Protein AF-A0A258X2W8-F1 (afdb_monomer_lite)

Radius of gyration: 30.41 Å; chains: 1; bounding box: 65×32×78 Å

Foldseek 3Di:
DDDPPDQCDCVHVVVVVVVVVVVVVVVVVVVVVVVVVVVVVVPPDDDDDPPVPDDDPDPCPVVPDDDPD

Structure (mmCIF, N/CA/C/O bac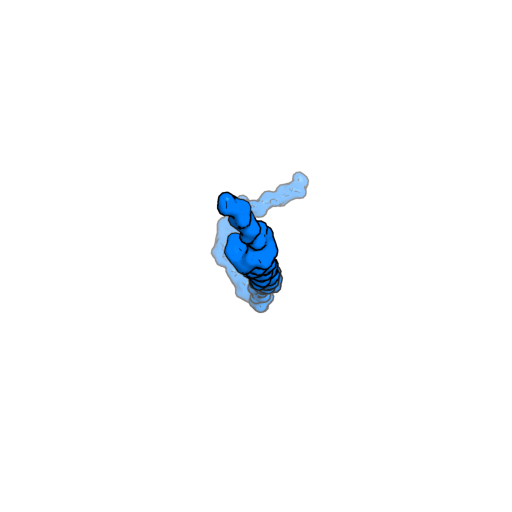kbone):
data_AF-A0A258X2W8-F1
#
_entry.id   AF-A0A258X2W8-F1
#
loop_
_atom_site.group_PDB
_atom_site.id
_atom_site.type_symbol
_atom_site.label_atom_id
_atom_site.label_alt_id
_atom_site.label_comp_id
_atom_site.label_asym_id
_atom_site.label_entity_id
_atom_site.label_seq_id
_atom_site.pdbx_PDB_ins_code
_atom_site.Cartn_x
_atom_site.Cartn_y
_atom_site.Cartn_z
_atom_site.occupancy
_atom_site.B_iso_or_equiv
_atom_site.auth_seq_id
_atom_site.auth_comp_id
_atom_site.auth_asym_id
_atom_site.auth_atom_id
_atom_site.pdbx_PDB_model_num
ATOM 1 N N . MET A 1 1 ? 34.621 17.916 -32.410 1.00 43.50 1 MET A N 1
ATOM 2 C CA . MET A 1 1 ? 34.081 16.579 -32.093 1.00 43.50 1 MET A CA 1
ATOM 3 C C . MET A 1 1 ? 32.689 16.816 -31.534 1.00 43.50 1 MET A C 1
ATOM 5 O O . MET A 1 1 ? 32.595 17.403 -30.468 1.00 43.50 1 MET A O 1
ATOM 9 N N . MET A 1 2 ? 31.627 16.535 -32.292 1.00 50.53 2 MET A N 1
ATOM 10 C CA . MET A 1 2 ? 30.265 16.645 -31.757 1.00 50.53 2 MET A CA 1
ATOM 11 C C . MET A 1 2 ? 29.889 15.297 -31.157 1.00 50.53 2 MET A C 1
ATOM 13 O O . MET A 1 2 ? 29.779 14.305 -31.871 1.00 50.53 2 MET A O 1
ATOM 17 N N . GLU A 1 3 ? 29.788 15.260 -29.835 1.00 65.25 3 GLU A N 1
ATOM 18 C CA . GLU A 1 3 ? 29.403 14.070 -29.092 1.00 65.25 3 GLU A CA 1
ATOM 19 C C . GLU A 1 3 ? 27.888 13.882 -29.217 1.00 65.25 3 GLU A C 1
ATOM 21 O O . GLU A 1 3 ? 27.100 14.710 -28.755 1.00 65.25 3 GLU A O 1
ATOM 26 N N . ASN A 1 4 ? 27.467 12.812 -29.893 1.00 65.94 4 ASN A N 1
ATOM 27 C CA . ASN A 1 4 ? 26.060 12.440 -29.987 1.00 65.94 4 ASN A CA 1
ATOM 28 C C . ASN A 1 4 ? 25.605 11.914 -28.620 1.00 65.94 4 ASN A C 1
ATOM 30 O O . ASN A 1 4 ? 25.731 10.726 -28.323 1.00 65.94 4 ASN A O 1
ATOM 34 N N . ARG A 1 5 ? 25.095 12.801 -27.761 1.00 70.44 5 ARG A N 1
ATOM 35 C CA . ARG A 1 5 ? 24.575 12.415 -26.446 1.00 70.44 5 ARG A CA 1
ATOM 36 C C . ARG A 1 5 ? 23.242 11.684 -26.622 1.00 70.44 5 ARG A C 1
ATOM 38 O O . ARG A 1 5 ? 22.216 12.311 -26.878 1.00 70.44 5 ARG A O 1
ATOM 45 N N . SER A 1 6 ? 23.251 10.358 -26.492 1.00 81.75 6 SER A N 1
ATOM 46 C CA . SER A 1 6 ? 22.030 9.547 -26.568 1.00 81.75 6 SER A CA 1
ATOM 47 C C . SER A 1 6 ? 21.173 9.753 -25.316 1.00 81.75 6 SER A C 1
ATOM 49 O O . SER A 1 6 ? 21.456 9.218 -24.247 1.00 81.75 6 SER A O 1
ATOM 51 N N . ILE A 1 7 ? 20.116 10.554 -25.449 1.00 81.62 7 ILE A N 1
ATOM 52 C CA . ILE A 1 7 ? 19.193 10.905 -24.357 1.00 81.62 7 ILE A CA 1
ATOM 53 C C . ILE A 1 7 ? 18.372 9.685 -23.894 1.00 81.62 7 ILE A C 1
ATOM 55 O O . ILE A 1 7 ? 18.048 9.569 -22.712 1.00 81.62 7 ILE A O 1
ATOM 59 N N . PHE A 1 8 ? 18.088 8.752 -24.807 1.00 88.62 8 PHE A N 1
ATOM 60 C CA . PHE A 1 8 ? 17.368 7.501 -24.535 1.00 88.62 8 PHE A CA 1
ATOM 61 C C . PHE A 1 8 ? 18.294 6.313 -24.226 1.00 88.62 8 PHE A C 1
ATOM 63 O O . PHE A 1 8 ? 17.854 5.163 -24.240 1.00 88.62 8 PHE A O 1
ATOM 70 N N . SER A 1 9 ? 19.569 6.574 -23.924 1.00 88.38 9 SER A N 1
ATOM 71 C CA . SER A 1 9 ? 20.462 5.560 -23.358 1.00 88.38 9 SER A CA 1
ATOM 72 C C . SER A 1 9 ? 19.922 5.027 -22.026 1.00 88.38 9 SER A C 1
ATOM 74 O O . SER A 1 9 ? 19.138 5.700 -21.349 1.00 88.38 9 SER A O 1
ATOM 76 N N . LEU A 1 10 ? 20.370 3.833 -21.629 1.00 89.81 10 LEU A N 1
ATOM 77 C CA . LEU A 1 10 ? 20.052 3.255 -20.324 1.00 89.81 1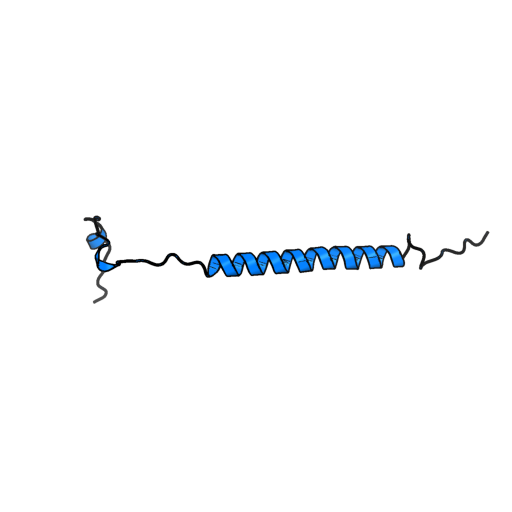0 LEU A CA 1
ATOM 78 C C . LEU A 1 10 ? 20.505 4.174 -19.180 1.00 89.81 10 LEU A C 1
ATOM 80 O O . LEU A 1 10 ? 19.733 4.394 -18.260 1.00 89.81 10 LEU A O 1
ATOM 84 N N . ASP A 1 11 ? 21.671 4.809 -19.296 1.00 87.75 11 ASP A N 1
ATOM 85 C CA . ASP A 1 11 ? 22.155 5.798 -18.313 1.00 87.75 11 ASP A CA 1
ATOM 86 C C . ASP A 1 11 ? 21.451 7.169 -18.428 1.00 87.75 11 ASP A C 1
ATOM 88 O O . ASP A 1 11 ? 21.747 8.104 -17.687 1.00 87.75 11 ASP A O 1
ATOM 92 N N . GLY A 1 12 ? 20.537 7.312 -19.392 1.00 88.19 12 GLY A N 1
ATOM 93 C CA . GLY A 1 12 ? 19.749 8.514 -19.639 1.00 88.19 12 GLY A CA 1
ATOM 94 C C . GLY A 1 12 ? 18.314 8.399 -19.121 1.00 88.19 12 GLY A C 1
ATOM 95 O O . GLY A 1 12 ? 18.037 7.852 -18.053 1.00 88.19 12 GLY A O 1
ATOM 96 N N . ILE A 1 13 ? 17.365 8.921 -19.901 1.00 93.75 13 ILE A N 1
ATOM 97 C CA . ILE A 1 13 ? 15.947 8.978 -19.509 1.00 93.75 13 ILE A CA 1
ATOM 98 C C . ILE A 1 13 ? 15.359 7.574 -19.326 1.00 93.75 13 ILE A C 1
ATOM 100 O O . ILE A 1 13 ? 14.518 7.368 -18.455 1.00 93.75 13 ILE A O 1
ATOM 104 N N . THR A 1 14 ? 15.825 6.592 -20.096 1.00 94.50 14 THR A N 1
ATOM 105 C CA . THR A 1 14 ? 15.340 5.211 -19.999 1.00 94.50 14 THR A CA 1
ATOM 106 C C . THR A 1 14 ? 15.599 4.621 -18.609 1.00 94.50 14 THR A C 1
ATOM 108 O O . THR A 1 14 ? 14.673 4.091 -17.996 1.00 94.50 14 THR A O 1
ATOM 111 N N . GLY A 1 15 ? 16.810 4.770 -18.062 1.00 94.75 15 GLY A N 1
ATOM 112 C 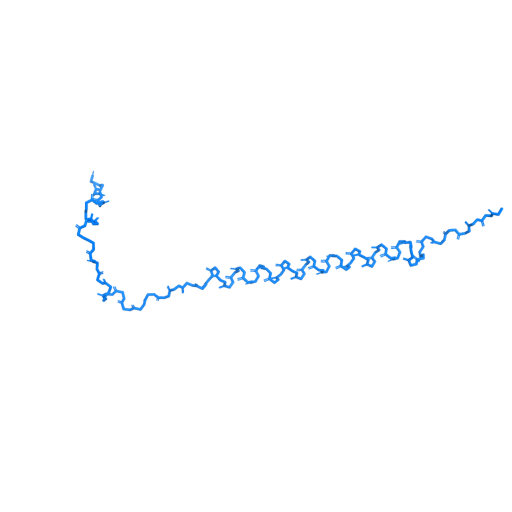CA . GLY A 1 15 ? 17.130 4.308 -16.707 1.00 94.75 15 GLY A CA 1
ATOM 113 C C . GLY A 1 15 ? 16.385 5.081 -15.628 1.00 94.75 15 GLY A C 1
ATOM 114 O O . GLY A 1 15 ? 15.890 4.474 -14.678 1.00 94.75 15 GLY A O 1
ATOM 115 N N . MET A 1 16 ? 16.216 6.398 -15.806 1.00 96.31 16 MET A N 1
ATOM 116 C CA . MET A 1 16 ? 15.390 7.210 -14.908 1.00 96.31 16 MET A CA 1
ATOM 117 C C . MET A 1 16 ? 13.954 6.671 -14.837 1.00 96.31 16 MET A C 1
ATOM 119 O O . MET A 1 16 ? 13.428 6.488 -13.741 1.00 96.31 16 MET A O 1
ATOM 123 N N . LEU A 1 17 ? 13.320 6.391 -15.980 1.00 97.56 17 LEU A N 1
ATOM 124 C CA . LEU A 1 17 ? 11.943 5.889 -16.017 1.00 97.56 17 LEU A CA 1
ATOM 125 C C . LEU A 1 17 ? 11.817 4.511 -15.360 1.00 97.56 17 LEU A C 1
ATOM 127 O O . LEU A 1 17 ? 10.879 4.290 -14.595 1.00 97.56 17 LEU A O 1
ATOM 131 N N . ILE A 1 18 ? 12.780 3.613 -15.592 1.00 97.25 18 ILE A N 1
ATOM 132 C CA . ILE A 1 18 ? 12.826 2.305 -14.923 1.00 97.25 18 ILE A CA 1
ATOM 133 C C . ILE A 1 18 ? 12.920 2.488 -13.403 1.00 97.25 18 ILE A C 1
ATOM 135 O O . ILE A 1 18 ? 12.151 1.874 -12.664 1.00 97.25 18 ILE A O 1
ATOM 139 N N . ALA A 1 19 ? 13.815 3.360 -12.932 1.00 97.56 19 ALA A N 1
ATOM 140 C CA . ALA A 1 19 ? 13.980 3.632 -11.507 1.00 97.56 19 ALA A CA 1
ATOM 141 C C . ALA A 1 19 ? 12.706 4.224 -10.880 1.00 97.56 19 ALA A C 1
ATOM 143 O O . ALA A 1 19 ? 12.308 3.808 -9.794 1.00 97.56 19 ALA A O 1
ATOM 144 N N . VAL A 1 20 ? 12.029 5.147 -11.569 1.00 98.06 20 VAL A N 1
ATOM 145 C CA . VAL A 1 20 ? 10.763 5.735 -11.103 1.00 98.06 20 VAL A CA 1
ATOM 146 C C . VAL A 1 20 ? 9.677 4.670 -10.978 1.00 98.06 20 VAL A C 1
ATOM 148 O O . VAL A 1 20 ? 9.025 4.590 -9.939 1.00 98.06 20 VAL A O 1
ATOM 151 N N . VAL A 1 21 ? 9.501 3.822 -11.994 1.00 98.50 21 VAL A N 1
ATOM 152 C CA . VAL A 1 21 ? 8.517 2.731 -11.944 1.00 98.50 21 VAL A CA 1
ATOM 153 C C . VAL A 1 21 ? 8.844 1.758 -10.811 1.00 98.50 21 VAL A C 1
ATOM 155 O O . VAL A 1 21 ? 7.943 1.369 -10.068 1.00 98.50 21 VAL A O 1
ATOM 158 N N . LEU A 1 22 ? 10.122 1.417 -10.623 1.00 98.50 22 LEU A N 1
ATOM 159 C CA . LEU A 1 22 ? 10.559 0.556 -9.527 1.00 98.50 22 LEU A CA 1
ATOM 160 C C . LEU A 1 22 ? 10.206 1.167 -8.165 1.00 98.50 22 LEU A C 1
ATOM 162 O O . LEU A 1 22 ? 9.556 0.508 -7.355 1.00 98.50 22 LEU A O 1
ATOM 166 N N . LEU A 1 23 ? 10.555 2.433 -7.929 1.00 98.62 23 LEU A N 1
ATOM 167 C CA . LEU A 1 23 ? 10.256 3.116 -6.669 1.00 98.62 23 LEU A CA 1
ATOM 168 C C . LEU A 1 23 ? 8.747 3.225 -6.417 1.00 98.62 23 LEU A C 1
ATOM 170 O O . LEU A 1 23 ? 8.293 2.923 -5.315 1.00 98.62 23 LEU A O 1
ATOM 174 N N . LEU A 1 24 ? 7.958 3.587 -7.432 1.00 98.69 24 LEU A N 1
ATOM 175 C CA . LEU A 1 24 ? 6.500 3.666 -7.313 1.00 98.69 24 LEU A CA 1
ATOM 176 C C . LEU A 1 24 ? 5.869 2.298 -7.044 1.00 98.69 24 LEU A C 1
ATOM 178 O O . LEU A 1 24 ? 4.939 2.207 -6.245 1.00 98.69 24 LEU A O 1
ATOM 182 N N . SER A 1 25 ? 6.386 1.233 -7.663 1.00 98.75 25 SER A N 1
ATOM 183 C CA . SER A 1 25 ? 5.904 -0.127 -7.413 1.00 98.75 25 SER A CA 1
ATOM 184 C C . SER A 1 25 ? 6.168 -0.561 -5.970 1.00 98.75 25 SER A C 1
ATOM 186 O O . SER A 1 25 ? 5.262 -1.067 -5.311 1.00 98.75 25 SER A O 1
ATOM 188 N N . ILE A 1 26 ? 7.367 -0.280 -5.445 1.00 98.69 26 ILE A N 1
ATOM 189 C CA . ILE A 1 26 ? 7.737 -0.582 -4.058 1.00 98.69 26 ILE A CA 1
ATOM 190 C C . ILE A 1 26 ? 6.818 0.178 -3.103 1.00 98.69 26 ILE A C 1
ATOM 192 O O . ILE A 1 26 ? 6.232 -0.429 -2.207 1.00 98.69 26 ILE A O 1
ATOM 196 N N . VAL A 1 27 ? 6.646 1.485 -3.316 1.00 98.44 27 VAL A N 1
ATOM 197 C CA . VAL A 1 27 ? 5.757 2.314 -2.493 1.00 98.44 27 VAL A CA 1
ATOM 198 C C . VAL A 1 27 ? 4.324 1.776 -2.534 1.00 98.44 27 VAL A C 1
ATOM 200 O O . VAL A 1 27 ? 3.747 1.523 -1.481 1.00 98.44 27 VAL A O 1
ATOM 203 N N . GLY A 1 28 ? 3.768 1.526 -3.722 1.00 98.62 28 GLY A N 1
ATOM 204 C CA . GLY A 1 28 ? 2.395 1.040 -3.876 1.00 98.62 28 GLY A CA 1
ATOM 205 C C . GLY A 1 28 ? 2.148 -0.309 -3.194 1.00 98.62 28 GLY A C 1
ATOM 206 O O . GLY A 1 28 ? 1.159 -0.463 -2.474 1.00 98.62 28 GLY A O 1
ATOM 207 N N . VAL A 1 29 ? 3.066 -1.266 -3.359 1.00 98.75 29 VAL A N 1
ATOM 208 C CA . VAL A 1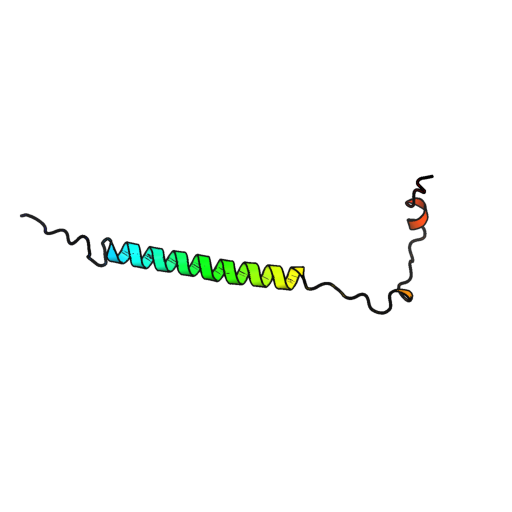 29 ? 2.968 -2.590 -2.723 1.00 98.75 29 VAL A CA 1
ATOM 209 C C . VAL A 1 29 ? 3.053 -2.473 -1.202 1.00 98.75 29 VAL A C 1
ATOM 211 O O . VAL A 1 29 ? 2.206 -3.027 -0.499 1.00 98.75 29 VAL A O 1
ATOM 214 N N . LEU A 1 30 ? 4.028 -1.727 -0.676 1.00 98.62 30 LEU A N 1
ATOM 215 C CA . LEU A 1 30 ? 4.190 -1.566 0.770 1.00 98.62 30 LEU A CA 1
ATOM 216 C C . LEU A 1 30 ? 2.993 -0.845 1.401 1.00 98.62 30 LEU A C 1
ATOM 218 O O . LEU A 1 30 ? 2.534 -1.250 2.471 1.00 98.62 30 LEU A O 1
ATOM 222 N N . THR A 1 31 ? 2.439 0.174 0.738 1.00 98.62 31 THR A N 1
ATOM 223 C CA . THR A 1 31 ? 1.220 0.852 1.196 1.00 98.62 31 THR A CA 1
ATOM 224 C C . THR A 1 31 ? 0.031 -0.103 1.226 1.00 98.62 31 THR A C 1
ATOM 226 O O . THR A 1 31 ? -0.672 -0.152 2.235 1.00 98.62 31 THR A O 1
ATOM 229 N N . TYR A 1 32 ? -0.179 -0.899 0.175 1.00 98.56 32 TYR A N 1
ATOM 230 C CA . TYR A 1 32 ? -1.274 -1.871 0.128 1.00 98.56 32 TYR A CA 1
ATOM 231 C C . TYR A 1 32 ? -1.182 -2.905 1.263 1.00 98.56 32 TYR A C 1
ATOM 233 O O . TYR A 1 32 ? -2.165 -3.141 1.973 1.00 98.56 32 TYR A O 1
ATOM 241 N N . LEU A 1 33 ? 0.007 -3.477 1.480 1.0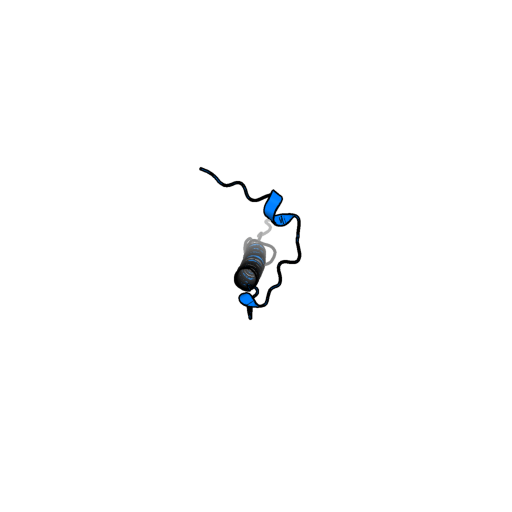0 98.50 33 LEU A N 1
ATOM 242 C CA . LEU A 1 33 ? 0.253 -4.437 2.560 1.00 98.50 33 LEU A CA 1
ATOM 243 C C . LEU A 1 33 ? 0.043 -3.807 3.943 1.00 98.50 33 LEU A C 1
ATOM 245 O O . LEU A 1 33 ? -0.573 -4.420 4.819 1.00 98.50 33 LEU A O 1
ATOM 249 N N . SER A 1 34 ? 0.514 -2.573 4.126 1.00 98.25 34 SER A N 1
ATOM 250 C CA . SER A 1 34 ? 0.356 -1.820 5.369 1.00 98.25 34 SER A CA 1
ATOM 251 C C . SER A 1 34 ? -1.113 -1.545 5.685 1.00 98.25 34 SER A C 1
ATOM 253 O O . SER A 1 34 ? -1.570 -1.865 6.781 1.00 98.25 34 SER A O 1
ATOM 255 N N . VAL A 1 35 ? -1.878 -1.005 4.731 1.00 98.19 35 VAL A N 1
ATOM 256 C CA . VAL A 1 35 ? -3.304 -0.695 4.925 1.00 98.19 35 VAL A CA 1
ATOM 257 C C . VAL A 1 35 ? -4.101 -1.964 5.210 1.00 98.19 35 VAL A C 1
ATOM 259 O O . VAL A 1 35 ? -4.903 -1.985 6.140 1.00 98.19 35 VAL A O 1
ATOM 262 N N . THR A 1 36 ? -3.843 -3.043 4.469 1.00 97.69 36 THR A N 1
ATOM 263 C CA . THR A 1 36 ? -4.533 -4.327 4.669 1.00 97.69 36 THR A CA 1
ATOM 264 C C . THR A 1 36 ? -4.257 -4.903 6.059 1.00 97.69 36 THR A C 1
ATOM 266 O O . THR A 1 36 ? -5.179 -5.330 6.751 1.00 97.69 36 THR A O 1
ATOM 269 N N . THR A 1 37 ? -3.000 -4.859 6.509 1.00 97.12 37 THR A N 1
ATOM 270 C CA . THR A 1 37 ? -2.611 -5.337 7.846 1.00 97.12 37 THR A CA 1
ATOM 271 C C . THR A 1 37 ? -3.222 -4.476 8.949 1.00 97.12 37 THR A C 1
ATOM 273 O O . THR A 1 37 ? -3.733 -5.004 9.937 1.00 97.12 37 THR A O 1
ATOM 276 N N . GLN A 1 38 ? -3.201 -3.152 8.787 1.00 96.38 38 GLN A N 1
ATOM 277 C CA . GLN A 1 38 ? -3.808 -2.228 9.744 1.00 96.38 38 GLN A CA 1
ATOM 278 C C . GLN A 1 38 ? -5.319 -2.449 9.850 1.00 96.38 38 GLN A C 1
ATOM 280 O O . GLN A 1 38 ? -5.831 -2.550 10.961 1.00 96.38 38 GLN A O 1
ATOM 285 N N . ALA A 1 39 ? -6.017 -2.601 8.721 1.00 95.94 39 ALA A N 1
ATOM 286 C CA . ALA A 1 39 ? -7.447 -2.889 8.703 1.00 95.94 39 ALA A CA 1
ATOM 287 C C . ALA A 1 39 ? -7.766 -4.217 9.403 1.00 95.94 39 ALA A C 1
ATOM 289 O O . ALA A 1 39 ? -8.622 -4.245 10.283 1.00 95.94 39 ALA A O 1
ATOM 290 N N . ALA A 1 40 ? -7.033 -5.290 9.084 1.00 95.25 40 ALA A N 1
ATOM 291 C CA . ALA A 1 40 ? -7.248 -6.604 9.687 1.00 95.25 40 ALA A CA 1
ATOM 292 C C . ALA A 1 40 ? -7.118 -6.574 11.219 1.00 95.25 40 ALA A C 1
ATOM 294 O O . ALA A 1 40 ? -7.970 -7.124 11.915 1.00 95.25 40 ALA A O 1
ATOM 295 N N . ASN A 1 41 ? -6.098 -5.890 11.748 1.00 92.69 41 ASN A N 1
ATOM 296 C CA . ASN A 1 41 ? -5.895 -5.763 13.194 1.00 92.69 41 ASN A CA 1
ATOM 297 C C . ASN A 1 41 ? -6.894 -4.804 13.850 1.00 92.69 41 ASN A C 1
ATOM 299 O O . ASN A 1 41 ? -7.377 -5.091 14.940 1.00 92.69 41 ASN A O 1
ATOM 303 N N . ALA A 1 42 ? -7.254 -3.702 13.186 1.00 91.94 42 ALA A N 1
ATOM 304 C CA . ALA A 1 42 ? -8.263 -2.773 13.689 1.00 91.94 42 ALA A CA 1
ATOM 305 C C . ALA A 1 42 ? -9.646 -3.429 13.813 1.00 91.94 42 ALA A C 1
ATOM 307 O O . ALA A 1 42 ? -10.425 -3.039 14.675 1.00 91.94 42 ALA A O 1
ATOM 308 N N . THR A 1 43 ? -9.944 -4.430 12.978 1.00 90.50 43 THR A N 1
ATOM 309 C CA . THR A 1 43 ? -11.192 -5.207 13.039 1.00 90.50 43 THR A CA 1
ATOM 310 C C . THR A 1 43 ? -11.102 -6.475 13.891 1.00 90.50 43 THR A C 1
ATOM 312 O O . THR A 1 43 ? -12.099 -7.180 14.044 1.00 90.50 43 THR A O 1
ATOM 315 N N . ASN A 1 44 ? -9.927 -6.791 14.443 1.00 89.62 44 ASN A N 1
ATOM 316 C CA . ASN A 1 44 ? -9.727 -7.962 15.292 1.00 89.62 44 ASN A CA 1
ATOM 317 C C . ASN A 1 44 ? -9.994 -7.595 16.757 1.00 89.62 44 ASN A C 1
ATOM 319 O O . ASN A 1 44 ? -9.083 -7.335 17.542 1.00 89.62 44 ASN A O 1
ATOM 323 N N . PHE A 1 45 ? -11.275 -7.517 17.106 1.00 86.69 45 PHE A N 1
ATOM 324 C CA . PHE A 1 45 ? -11.703 -7.214 18.466 1.00 86.69 45 PHE A CA 1
ATOM 325 C C . PHE A 1 45 ? -11.731 -8.473 19.332 1.00 86.69 45 PHE A C 1
ATOM 327 O O . PHE A 1 45 ? -12.130 -9.549 18.883 1.00 86.69 45 PHE A O 1
ATOM 334 N N . TYR A 1 46 ? -11.389 -8.318 20.612 1.00 84.81 46 TYR A N 1
ATOM 335 C CA . TYR A 1 46 ? -11.634 -9.363 21.599 1.00 84.81 46 TYR A CA 1
ATOM 336 C C . TYR A 1 46 ? -13.138 -9.571 21.764 1.00 84.81 46 TYR A C 1
ATOM 338 O O . TYR A 1 46 ? -13.879 -8.634 22.067 1.00 84.81 46 TYR A O 1
ATOM 346 N N . LYS A 1 47 ? -13.584 -10.815 21.600 1.00 85.31 47 LYS A N 1
ATOM 347 C CA . LYS A 1 47 ? -14.940 -11.206 21.968 1.00 85.31 47 LYS A CA 1
ATOM 348 C C . LYS A 1 47 ? -14.983 -11.462 23.470 1.00 85.31 47 LYS A C 1
ATOM 350 O O . LYS A 1 47 ? -14.189 -12.243 23.990 1.00 85.31 47 LYS A O 1
ATOM 355 N N . ILE A 1 48 ? -15.915 -10.809 24.157 1.00 84.06 48 ILE A N 1
ATOM 356 C CA . ILE A 1 48 ? -16.215 -11.135 25.548 1.00 84.06 48 ILE A CA 1
ATOM 357 C C . ILE A 1 48 ? -17.159 -12.338 25.549 1.00 84.06 48 ILE A C 1
ATOM 359 O O . ILE A 1 48 ? -18.329 -12.221 25.196 1.00 84.06 48 ILE A O 1
ATOM 363 N N . GLU A 1 49 ? -16.633 -13.502 25.916 1.00 85.50 49 GLU A N 1
ATOM 364 C CA . GLU A 1 49 ? -17.440 -14.687 26.213 1.00 85.50 49 GLU A CA 1
ATOM 365 C C . GLU A 1 49 ? -17.904 -14.621 27.675 1.00 85.50 49 GLU A C 1
ATOM 367 O O . GLU A 1 49 ? -17.152 -14.184 28.545 1.00 85.50 49 GLU A O 1
ATOM 372 N N . ASN A 1 50 ? -19.136 -15.059 27.953 1.00 85.25 50 ASN A N 1
ATOM 373 C CA . ASN A 1 50 ? -19.712 -15.108 29.304 1.00 85.25 50 ASN A CA 1
ATOM 374 C C . ASN A 1 50 ? -19.635 -13.777 30.080 1.00 85.25 50 ASN A C 1
ATOM 376 O O . ASN A 1 50 ? -19.266 -13.736 31.251 1.00 85.25 50 ASN A O 1
ATOM 380 N N . GLU A 1 51 ? -20.057 -12.680 29.448 1.00 79.75 51 GLU A N 1
ATOM 381 C CA . GLU A 1 51 ? -20.134 -11.330 30.034 1.00 79.75 51 GLU A CA 1
ATOM 382 C C . GLU A 1 51 ? -20.753 -11.277 31.449 1.00 79.75 51 GLU A C 1
ATOM 384 O O . GLU A 1 51 ? -20.294 -10.516 32.299 1.00 79.75 51 GLU A O 1
ATOM 389 N N . LYS A 1 52 ? -21.743 -12.130 31.743 1.00 80.69 52 LYS A N 1
ATOM 390 C CA . LYS A 1 52 ? -22.422 -12.204 33.052 1.00 80.69 52 LYS A CA 1
ATOM 391 C C . LYS A 1 52 ? -21.586 -12.858 34.155 1.00 80.69 52 LYS A C 1
ATOM 393 O O . LYS A 1 52 ? -21.912 -12.712 35.330 1.00 80.69 52 LYS A O 1
ATOM 398 N N . GLU A 1 53 ? -20.539 -13.590 33.792 1.00 84.81 53 GLU A N 1
ATOM 399 C CA . GLU A 1 53 ? -19.613 -14.235 34.729 1.00 84.81 53 GLU A CA 1
ATOM 400 C C . GLU A 1 53 ? -18.432 -13.322 35.092 1.00 84.81 53 GLU A C 1
ATOM 402 O O . GLU A 1 53 ? -17.675 -13.628 36.019 1.00 84.81 53 GLU A O 1
ATOM 407 N N . ILE A 1 54 ? -18.284 -12.178 34.409 1.00 81.00 54 ILE A N 1
ATOM 408 C CA . ILE A 1 54 ? -17.250 -11.188 34.708 1.00 81.00 54 ILE A CA 1
ATOM 409 C C . ILE A 1 54 ? -17.582 -10.511 36.034 1.00 81.00 54 ILE A C 1
ATOM 411 O O . ILE A 1 54 ? -18.461 -9.657 36.144 1.00 81.00 54 ILE A O 1
ATOM 415 N N . LYS A 1 55 ? -16.848 -10.902 37.073 1.00 78.38 55 LYS A N 1
ATOM 416 C CA . LYS A 1 55 ? -17.003 -10.347 38.415 1.00 78.38 55 LYS A CA 1
ATOM 417 C C . LYS A 1 55 ? -16.403 -8.943 38.481 1.00 78.38 55 LYS A C 1
ATOM 419 O O . LYS A 1 55 ? -15.210 -8.750 38.258 1.00 78.38 55 LYS A O 1
ATOM 424 N N . MET A 1 56 ? -17.221 -7.966 38.863 1.00 76.62 56 MET A N 1
ATOM 425 C CA . MET A 1 56 ? -16.753 -6.630 39.227 1.00 76.62 56 MET A CA 1
ATOM 426 C C . MET A 1 56 ? -16.201 -6.654 40.658 1.00 76.62 56 MET A C 1
ATOM 428 O O . MET A 1 56 ? -16.958 -6.593 41.621 1.00 76.62 56 MET A O 1
ATOM 432 N N . PHE A 1 57 ? -14.879 -6.757 40.807 1.00 77.06 57 PHE A N 1
ATOM 433 C CA . PHE A 1 57 ? -14.218 -6.791 42.124 1.00 77.06 57 PHE A CA 1
ATOM 434 C C . PHE A 1 57 ? -13.931 -5.407 42.725 1.00 77.06 57 PHE A C 1
ATOM 436 O O . PHE A 1 57 ? -13.484 -5.310 43.865 1.00 77.06 57 PHE A O 1
ATOM 443 N N . SER A 1 58 ? -14.151 -4.333 41.968 1.00 75.25 58 SER A N 1
ATOM 444 C CA . SER A 1 58 ? -13.826 -2.980 42.417 1.00 75.25 58 SER A CA 1
ATOM 445 C C . SER A 1 58 ? -14.915 -2.427 43.336 1.00 75.25 58 SER A C 1
ATOM 447 O O . SER A 1 58 ? -16.018 -2.103 42.895 1.00 75.25 58 SER A O 1
ATOM 449 N N . THR A 1 59 ? -14.587 -2.276 44.618 1.00 72.44 59 THR A N 1
ATOM 450 C CA . THR A 1 59 ? -15.457 -1.663 45.635 1.00 72.44 59 THR A CA 1
ATOM 451 C C . THR A 1 59 ? -15.579 -0.144 45.487 1.00 72.44 59 THR A C 1
ATOM 453 O O . THR A 1 59 ? -16.533 0.448 45.986 1.00 72.44 59 THR A O 1
ATOM 456 N N . ASP A 1 60 ? -14.640 0.499 44.786 1.00 77.12 60 ASP A N 1
ATOM 457 C CA . ASP A 1 60 ? -14.590 1.958 44.614 1.00 77.12 60 ASP A CA 1
ATOM 458 C C . ASP A 1 60 ? -15.205 2.448 43.295 1.00 77.12 60 ASP A C 1
ATOM 460 O O . ASP A 1 60 ? -15.422 3.649 43.122 1.00 77.12 60 ASP A O 1
ATOM 464 N N . SER A 1 61 ? -15.547 1.548 42.365 1.00 69.94 61 SER A N 1
ATOM 465 C CA . SER A 1 61 ? -16.141 1.928 41.072 1.00 69.94 61 SER A CA 1
ATOM 466 C C . SER A 1 61 ? -17.468 2.678 41.224 1.00 69.94 61 SER A C 1
ATOM 468 O O . SER A 1 61 ? -17.733 3.600 40.459 1.00 69.94 61 SER A O 1
ATOM 470 N N . ALA A 1 62 ? -18.258 2.363 42.255 1.00 70.88 62 ALA A N 1
ATOM 471 C CA . ALA A 1 62 ? -19.510 3.062 42.548 1.00 70.88 62 ALA A CA 1
ATOM 472 C C . ALA A 1 62 ? -19.313 4.544 42.925 1.00 70.88 62 ALA A C 1
ATOM 474 O O . ALA A 1 62 ? -20.198 5.355 42.678 1.00 70.88 62 ALA A O 1
ATOM 475 N N . LYS A 1 63 ? -18.146 4.924 43.469 1.00 77.50 63 LYS A N 1
ATOM 476 C CA . LYS A 1 63 ? -17.838 6.312 43.870 1.00 77.50 63 LYS A CA 1
ATOM 477 C C . LYS A 1 63 ? -17.607 7.252 42.680 1.00 77.50 63 LYS A C 1
ATOM 479 O O . LYS A 1 63 ? -17.557 8.461 42.868 1.00 77.50 63 LYS A O 1
ATOM 484 N N . HIS A 1 64 ? -17.454 6.700 41.476 1.00 74.00 64 HIS A N 1
ATOM 485 C CA . HIS A 1 64 ? -17.171 7.440 40.245 1.00 74.00 64 HIS A CA 1
ATOM 486 C C . HIS A 1 64 ? -18.386 7.516 39.305 1.00 74.00 64 HIS A C 1
ATOM 488 O O . HIS A 1 64 ? -18.289 8.089 38.223 1.00 74.00 64 HIS A O 1
ATOM 494 N N . VAL A 1 65 ? -19.530 6.944 39.702 1.00 76.62 65 VAL A N 1
ATOM 495 C CA . VAL A 1 65 ? -20.792 7.066 38.966 1.00 76.62 65 VAL A CA 1
ATOM 496 C C . VAL A 1 65 ? -21.488 8.341 39.431 1.00 76.62 65 VAL A C 1
ATOM 498 O O . VAL A 1 65 ? -21.917 8.434 40.579 1.00 76.62 65 VAL A O 1
ATOM 501 N N . VAL A 1 66 ? -21.586 9.330 38.546 1.00 78.75 66 VAL A N 1
ATOM 502 C CA . VAL A 1 66 ? -22.336 10.564 38.802 1.00 78.75 66 VAL A CA 1
ATOM 503 C C . VAL A 1 66 ? -23.685 10.450 38.099 1.00 78.75 66 VAL A C 1
ATOM 505 O O . VAL A 1 66 ? -23.734 10.355 36.874 1.00 78.75 66 VAL A O 1
ATOM 508 N N . ASP A 1 67 ? -24.768 10.427 38.878 1.00 77.00 67 ASP A N 1
ATOM 509 C CA . ASP A 1 67 ? -26.136 10.486 38.356 1.00 77.00 67 ASP A CA 1
ATOM 510 C C . ASP A 1 67 ? -26.431 11.925 37.912 1.00 77.00 67 ASP A C 1
ATOM 512 O O . ASP A 1 67 ? -26.342 12.859 38.712 1.00 77.00 67 ASP A O 1
ATOM 516 N N . VAL A 1 68 ? -26.734 12.114 36.627 1.00 75.56 68 VAL A N 1
ATOM 517 C CA . VAL A 1 68 ? -27.114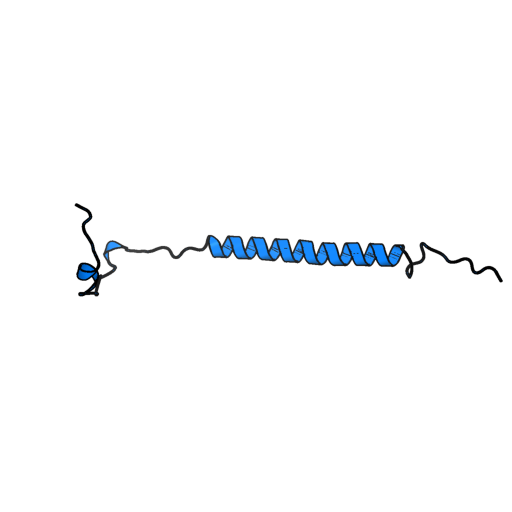 13.419 36.072 1.00 75.56 68 VAL A CA 1
ATOM 518 C C . VAL A 1 68 ? -28.633 13.533 36.188 1.00 75.56 68 VAL A C 1
ATOM 520 O O . VAL A 1 68 ? -29.355 13.228 35.241 1.00 75.56 68 VAL A O 1
ATOM 523 N N . LYS A 1 69 ? -29.114 13.905 37.377 1.00 60.53 69 LYS A N 1
ATOM 524 C CA . LYS A 1 69 ? -30.512 14.306 37.593 1.00 60.53 69 LYS A CA 1
ATOM 525 C C . LYS A 1 69 ? -30.723 15.790 37.351 1.00 60.53 69 LYS A C 1
ATOM 527 O O . LYS A 1 69 ? -29.838 16.578 37.749 1.00 60.53 69 LYS A O 1
#

Secondary structure (DSSP, 8-state):
------TTSIIIIIHHHHHHHHHHHHHHHHHHHHHHHHHHHHT-PPP-SSGGG-----SSGGGG-----

Sequence (69 aa):
MMENRSIFSLDGITGMLIAVVLLLSIVGVLTYLSVTTQAANATNFYKIENEKEIKMFSTDSAKHVVDVK

pLDDT: mean 86.27, std 12.32, range [43.5, 98.75]